Protein AF-A0AAN9JM82-F1 (afdb_monomer_lite)

Secondary structure (DSSP, 8-state):
--TTS-S---SSHHHHHHHHHHHHHHHHHHHHT-HHHHHHH-GGGG-B-TTS-B----SSHHHHHHHHHHHHHHTT-TTT--------GGGGEETTTTEE---TT-S-SS-TT-HHHHHHHHHHH--

Foldseek 3Di:
DLVPQPPDQDPDPVSVVVSVVCVVVVLCVQLQVDCLQCVPQNPVQQDADPVRHTDGPDPDPVVVVVSSVVSCVVSVNVVVDDDDDDPVQVVQADPVVRDGNPCPDPPDPDDPPPVVVVVVVCVVVVD

pLDDT: mean 71.49, std 12.06, range [34.03, 90.25]

Radius of gyration: 21.93 Å; chains: 1; bounding box: 59×40×47 Å

Structure (mmCIF, N/CA/C/O backbone):
data_AF-A0AAN9JM82-F1
#
_entry.id   AF-A0AAN9JM82-F1
#
loop_
_atom_site.group_PDB
_atom_site.id
_atom_site.type_symbol
_atom_site.label_atom_id
_atom_site.label_alt_id
_atom_site.label_comp_id
_atom_site.label_asym_id
_atom_site.label_entity_id
_atom_site.label_seq_id
_atom_site.pdbx_PDB_ins_code
_atom_site.Cartn_x
_atom_site.Cartn_y
_atom_site.Cartn_z
_atom_site.occupancy
_atom_site.B_iso_or_equiv
_atom_site.auth_seq_id
_atom_site.auth_comp_id
_atom_site.auth_asym_id
_atom_site.auth_atom_id
_atom_site.pdbx_PDB_model_num
ATOM 1 N N . MET A 1 1 ? 9.390 -16.601 -16.489 1.00 34.03 1 MET A N 1
ATOM 2 C CA . MET A 1 1 ? 10.564 -15.757 -16.804 1.00 34.03 1 MET A CA 1
ATOM 3 C C . MET A 1 1 ? 10.262 -14.303 -16.462 1.00 34.03 1 MET A C 1
ATOM 5 O O . MET A 1 1 ? 9.308 -13.744 -16.992 1.00 34.03 1 MET A O 1
ATOM 9 N N . LEU A 1 2 ? 11.034 -13.695 -15.558 1.00 38.03 2 LEU A N 1
ATOM 10 C CA . LEU A 1 2 ? 10.986 -12.256 -15.284 1.00 38.03 2 LEU A CA 1
ATOM 11 C C . LEU A 1 2 ? 11.790 -11.533 -16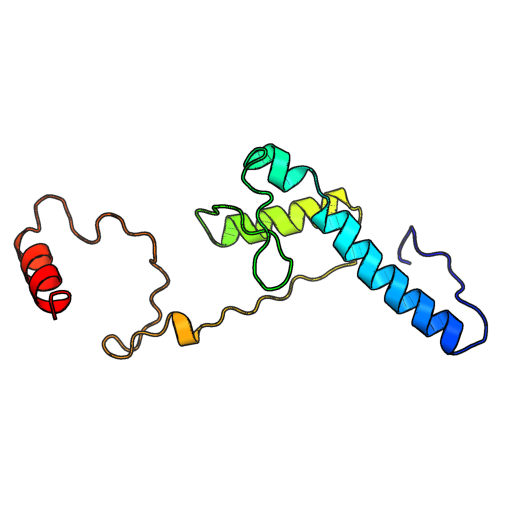.378 1.00 38.03 2 LEU A C 1
ATOM 13 O O . LEU A 1 2 ? 13.010 -11.580 -16.361 1.00 38.03 2 LEU A O 1
ATOM 17 N N . ALA A 1 3 ? 11.111 -10.891 -17.331 1.00 41.72 3 ALA A N 1
ATOM 18 C CA . ALA A 1 3 ? 11.691 -10.361 -18.579 1.00 41.72 3 ALA A CA 1
ATOM 19 C C . ALA A 1 3 ? 12.784 -9.258 -18.490 1.00 41.72 3 ALA A C 1
ATOM 21 O O . ALA A 1 3 ? 13.096 -8.664 -19.508 1.00 41.72 3 ALA A O 1
ATOM 22 N N . GLU A 1 4 ? 13.390 -8.980 -17.333 1.00 43.50 4 GLU A N 1
ATOM 23 C CA . GLU A 1 4 ? 14.543 -8.056 -17.221 1.00 43.50 4 GLU A CA 1
ATOM 24 C C . GLU A 1 4 ? 15.562 -8.483 -16.143 1.00 43.50 4 GLU A C 1
ATOM 26 O O . GLU A 1 4 ? 16.431 -7.701 -15.761 1.00 43.50 4 GLU A O 1
ATOM 31 N N . VAL A 1 5 ? 15.476 -9.715 -15.626 1.00 47.97 5 VAL A N 1
ATOM 32 C CA . VAL A 1 5 ? 16.495 -10.258 -14.716 1.00 47.97 5 VAL A CA 1
ATOM 33 C C . VAL A 1 5 ? 17.377 -11.198 -15.543 1.00 47.97 5 VAL A C 1
ATOM 35 O O . VAL A 1 5 ? 16.843 -12.186 -16.055 1.00 47.97 5 VAL A O 1
ATOM 38 N N . PRO A 1 6 ? 18.681 -10.905 -15.740 1.00 48.28 6 PRO A N 1
ATOM 39 C CA . PRO A 1 6 ? 19.580 -11.794 -16.471 1.00 48.28 6 PRO A CA 1
ATOM 40 C C . PRO A 1 6 ? 19.518 -13.208 -15.875 1.00 48.28 6 PRO A C 1
ATOM 42 O O . PRO A 1 6 ? 19.469 -13.337 -14.651 1.00 48.28 6 PRO A O 1
ATOM 45 N N . PRO A 1 7 ? 19.502 -14.271 -16.698 1.00 51.50 7 PRO A N 1
ATOM 46 C CA . PRO A 1 7 ? 19.131 -15.614 -16.250 1.00 51.50 7 PRO A CA 1
ATOM 47 C C . PRO A 1 7 ? 20.167 -16.323 -15.366 1.00 51.50 7 PRO A C 1
ATOM 49 O O . PRO A 1 7 ? 19.947 -17.475 -15.016 1.00 51.50 7 PRO A O 1
ATOM 52 N N . PHE A 1 8 ? 21.274 -15.687 -14.984 1.00 53.66 8 PHE A N 1
ATOM 53 C CA . PHE A 1 8 ? 22.347 -16.352 -14.249 1.00 53.66 8 PHE A CA 1
ATOM 54 C C . PHE A 1 8 ? 22.978 -15.419 -13.223 1.00 53.66 8 PHE A C 1
ATOM 56 O O . PHE A 1 8 ? 23.515 -14.372 -13.576 1.00 53.66 8 PHE A O 1
ATOM 63 N N . TYR A 1 9 ? 22.960 -15.835 -11.959 1.00 57.81 9 TYR A N 1
ATOM 64 C CA . TYR A 1 9 ? 23.691 -15.174 -10.884 1.00 57.81 9 TYR A CA 1
ATOM 65 C C . TYR A 1 9 ? 24.702 -16.128 -10.260 1.00 57.81 9 TYR A C 1
ATOM 67 O O . TYR A 1 9 ? 24.631 -16.441 -9.082 1.00 57.81 9 TYR A O 1
ATOM 75 N N . GLY A 1 10 ? 25.656 -16.556 -11.091 1.00 56.19 10 GLY A N 1
ATOM 76 C CA . GLY A 1 10 ? 26.859 -17.286 -10.694 1.00 56.19 10 GLY A CA 1
ATOM 77 C C . GLY A 1 10 ? 26.633 -18.626 -9.984 1.00 56.19 10 GLY A C 1
ATOM 78 O O . GLY A 1 10 ? 25.537 -18.969 -9.558 1.00 56.19 10 GLY A O 1
ATOM 79 N N . ASP A 1 11 ? 27.715 -19.382 -9.824 1.00 70.75 11 ASP A N 1
ATOM 80 C CA . ASP A 1 11 ? 27.659 -20.724 -9.224 1.00 70.75 11 ASP A CA 1
ATOM 81 C C . ASP A 1 11 ? 27.777 -20.706 -7.686 1.00 70.75 11 ASP A C 1
ATOM 83 O O . ASP A 1 11 ? 27.821 -21.755 -7.046 1.00 70.75 11 ASP A O 1
ATOM 87 N N . SER A 1 12 ? 27.853 -19.520 -7.066 1.00 77.06 12 SER A N 1
ATOM 88 C CA . SER A 1 12 ? 28.060 -19.360 -5.622 1.00 77.06 12 SER A CA 1
ATOM 89 C C . SER A 1 12 ? 26.836 -18.770 -4.920 1.00 77.06 12 SER A C 1
ATOM 91 O O . SER A 1 12 ? 26.159 -17.877 -5.434 1.00 77.06 12 SER A O 1
ATOM 93 N N . ALA A 1 13 ? 26.585 -19.219 -3.686 1.00 71.12 13 ALA A N 1
ATOM 94 C CA . ALA A 1 13 ? 25.492 -18.718 -2.849 1.00 71.12 13 ALA A CA 1
ATOM 95 C C . ALA A 1 13 ? 25.551 -17.193 -2.629 1.00 71.12 13 ALA A C 1
ATOM 97 O O . ALA A 1 13 ? 24.514 -16.545 -2.513 1.00 71.12 13 ALA A O 1
ATOM 98 N N . VAL A 1 14 ? 26.755 -16.613 -2.623 1.00 74.62 14 VAL A N 1
ATOM 99 C CA . VAL A 1 14 ? 26.974 -15.165 -2.488 1.00 74.62 14 VAL A CA 1
ATOM 100 C C . VAL A 1 14 ? 26.448 -14.413 -3.711 1.00 74.62 14 VAL A C 1
ATOM 102 O O . VAL A 1 14 ? 25.742 -13.421 -3.550 1.00 74.62 14 VAL A O 1
ATOM 105 N N . ASN A 1 15 ? 26.712 -14.917 -4.920 1.00 65.94 15 ASN A N 1
ATOM 106 C CA . ASN A 1 15 ? 26.252 -14.286 -6.157 1.00 65.94 15 ASN A CA 1
ATOM 107 C C . ASN A 1 15 ? 24.723 -14.338 -6.277 1.00 65.94 15 ASN A C 1
ATOM 109 O O . ASN A 1 15 ? 24.106 -13.350 -6.670 1.00 65.94 15 ASN A O 1
ATOM 113 N N . ILE A 1 16 ? 24.109 -15.452 -5.865 1.00 67.94 16 ILE A N 1
ATOM 114 C CA . ILE A 1 16 ? 22.649 -15.612 -5.805 1.00 67.94 16 ILE A CA 1
ATOM 115 C C . ILE A 1 16 ? 22.040 -14.688 -4.742 1.00 67.94 16 ILE A C 1
ATOM 117 O O . ILE A 1 16 ? 21.026 -14.038 -4.989 1.00 67.94 16 ILE A O 1
ATOM 121 N N . PHE A 1 17 ? 22.646 -14.585 -3.560 1.00 69.31 17 PHE A N 1
ATOM 122 C CA . PHE A 1 17 ? 22.161 -13.691 -2.508 1.00 69.31 17 PHE A CA 1
ATOM 123 C C . PHE A 1 17 ? 22.232 -12.222 -2.942 1.00 69.31 17 PHE A C 1
ATOM 125 O O . PHE A 1 17 ? 21.249 -11.487 -2.836 1.00 69.31 17 PHE A O 1
ATOM 132 N N . GLU A 1 18 ? 23.362 -11.803 -3.512 1.00 67.56 18 GLU A N 1
ATOM 133 C CA . GLU A 1 18 ? 23.546 -10.451 -4.032 1.00 67.56 18 GLU A CA 1
ATOM 134 C C . GLU A 1 18 ? 22.549 -10.141 -5.159 1.00 67.56 18 GLU A C 1
ATOM 136 O O . GLU A 1 18 ? 21.985 -9.045 -5.207 1.00 67.56 18 GLU A O 1
ATOM 141 N N . ALA A 1 19 ? 22.263 -11.118 -6.021 1.00 62.38 19 ALA A N 1
ATOM 142 C CA . ALA A 1 19 ? 21.224 -11.033 -7.040 1.00 62.38 19 ALA A CA 1
ATOM 143 C C . ALA A 1 19 ? 19.859 -10.693 -6.473 1.00 62.38 19 ALA A C 1
ATOM 145 O O . ALA A 1 19 ? 19.199 -9.758 -6.926 1.00 62.38 19 ALA A O 1
ATOM 146 N N . VAL A 1 20 ? 19.442 -11.487 -5.489 1.00 65.44 20 VAL A N 1
ATOM 147 C CA . VAL A 1 20 ? 18.125 -11.417 -4.875 1.00 65.44 20 VAL A CA 1
ATOM 148 C C . VAL A 1 20 ? 17.986 -10.084 -4.159 1.00 65.44 20 VAL A C 1
ATOM 150 O O . VAL A 1 20 ? 16.999 -9.380 -4.361 1.00 65.44 20 VAL A O 1
ATOM 153 N N . VAL A 1 21 ? 19.006 -9.674 -3.404 1.00 70.38 21 VAL A N 1
ATOM 154 C CA . VAL A 1 21 ? 19.031 -8.379 -2.717 1.00 70.38 21 VAL A CA 1
ATOM 155 C C . VAL A 1 21 ? 18.982 -7.222 -3.721 1.00 70.38 21 VAL A C 1
ATOM 157 O O . VAL A 1 21 ? 18.146 -6.326 -3.589 1.00 70.38 21 VAL A O 1
ATOM 160 N N . ARG A 1 22 ? 19.810 -7.240 -4.775 1.00 65.38 22 ARG A N 1
ATOM 161 C CA . ARG A 1 22 ? 19.820 -6.185 -5.804 1.00 65.38 22 ARG A CA 1
ATOM 162 C C . ARG A 1 22 ? 18.508 -6.118 -6.574 1.00 65.38 22 ARG A C 1
ATOM 164 O O . ARG A 1 22 ? 18.048 -5.014 -6.855 1.00 65.38 22 ARG A O 1
ATOM 171 N N . ALA A 1 23 ? 17.920 -7.257 -6.924 1.00 60.91 23 ALA A N 1
ATOM 172 C CA . ALA A 1 23 ? 16.638 -7.318 -7.609 1.00 60.91 23 ALA A CA 1
ATOM 173 C C . ALA A 1 23 ? 15.534 -6.735 -6.717 1.00 60.91 23 ALA A C 1
ATOM 175 O O . ALA A 1 23 ? 14.883 -5.771 -7.118 1.00 60.91 23 ALA A O 1
ATOM 176 N N . ASN A 1 24 ? 15.411 -7.222 -5.478 1.00 61.72 24 ASN A N 1
ATOM 177 C CA . ASN A 1 24 ? 14.390 -6.778 -4.526 1.00 61.72 24 ASN A CA 1
ATOM 178 C C . ASN A 1 24 ? 14.485 -5.281 -4.207 1.00 61.72 24 ASN A C 1
ATOM 180 O O . ASN A 1 24 ? 13.470 -4.586 -4.218 1.00 61.72 24 ASN A O 1
ATOM 184 N N . ILE A 1 25 ? 15.695 -4.747 -4.015 1.00 66.69 25 ILE A N 1
ATOM 185 C CA . ILE A 1 25 ? 15.880 -3.315 -3.741 1.00 66.69 25 ILE A CA 1
ATOM 186 C C . ILE A 1 25 ? 15.597 -2.470 -4.992 1.00 66.69 25 ILE A C 1
ATOM 188 O O . ILE A 1 25 ? 14.921 -1.444 -4.891 1.00 66.69 25 ILE A O 1
ATOM 192 N N . ARG A 1 26 ? 16.052 -2.898 -6.184 1.00 64.94 26 ARG A N 1
ATOM 193 C CA . ARG A 1 26 ? 15.818 -2.168 -7.448 1.00 64.94 26 ARG A CA 1
ATOM 194 C C . ARG A 1 26 ? 14.343 -2.118 -7.835 1.00 64.94 26 ARG A C 1
ATOM 196 O O . ARG A 1 26 ? 13.918 -1.114 -8.411 1.00 64.94 26 ARG A O 1
ATOM 203 N N . PHE A 1 27 ? 13.570 -3.168 -7.547 1.00 62.62 27 PHE A N 1
ATOM 204 C CA . PHE A 1 27 ? 12.128 -3.190 -7.805 1.00 62.62 27 PHE A CA 1
ATOM 205 C C . PHE A 1 27 ? 11.422 -2.087 -7.032 1.00 62.62 27 PHE A C 1
ATOM 207 O O . PHE A 1 27 ? 10.761 -1.245 -7.646 1.00 62.62 27 PHE A O 1
ATOM 214 N N . SER A 1 28 ? 11.661 -2.029 -5.721 1.00 62.09 28 SER A N 1
ATOM 215 C CA . SER A 1 28 ? 11.152 -0.969 -4.861 1.00 62.09 28 SER A CA 1
ATOM 216 C C . SER A 1 28 ? 11.570 0.394 -5.403 1.00 62.09 28 SER A C 1
ATOM 218 O O . SER A 1 28 ? 10.706 1.216 -5.679 1.00 62.09 28 SER A O 1
ATOM 220 N N . THR A 1 29 ? 12.851 0.637 -5.705 1.00 64.75 29 THR A N 1
ATOM 221 C CA . THR A 1 29 ? 13.265 1.962 -6.208 1.00 64.75 29 THR A CA 1
ATOM 222 C C . THR A 1 29 ? 12.593 2.344 -7.530 1.00 64.75 29 THR A C 1
ATOM 224 O O . THR A 1 29 ? 12.263 3.509 -7.713 1.00 64.75 29 THR A O 1
ATOM 227 N N . ARG A 1 30 ? 12.361 1.410 -8.464 1.00 64.19 30 ARG A N 1
ATOM 228 C CA . ARG A 1 30 ? 11.698 1.707 -9.754 1.00 64.19 30 ARG A CA 1
ATOM 229 C C . ARG A 1 30 ? 10.202 1.992 -9.594 1.00 64.19 30 ARG A C 1
ATOM 231 O O . ARG A 1 30 ? 9.692 2.878 -10.276 1.00 64.19 30 ARG A O 1
ATOM 238 N N . ILE A 1 31 ? 9.521 1.282 -8.694 1.00 62.31 31 ILE A N 1
ATOM 239 C CA . ILE A 1 31 ? 8.101 1.503 -8.373 1.00 62.31 31 ILE A CA 1
ATOM 240 C C . ILE A 1 31 ? 7.933 2.794 -7.550 1.00 62.31 31 ILE A C 1
ATOM 242 O O . ILE A 1 31 ? 7.072 3.618 -7.856 1.00 62.31 31 ILE A O 1
ATOM 246 N N . PHE A 1 32 ? 8.797 3.023 -6.557 1.00 61.62 32 PHE A N 1
ATOM 247 C CA . PHE A 1 32 ? 8.769 4.196 -5.676 1.00 61.62 32 PHE A CA 1
ATOM 248 C C . PHE A 1 32 ? 9.225 5.478 -6.385 1.00 61.62 32 PHE A C 1
ATOM 250 O O . PHE A 1 32 ? 8.641 6.535 -6.181 1.00 61.62 32 PHE A O 1
ATOM 257 N N . LYS A 1 33 ? 10.171 5.423 -7.330 1.00 63.00 33 LYS A N 1
ATOM 258 C CA . LYS A 1 33 ? 10.544 6.594 -8.152 1.00 63.00 33 LYS A CA 1
ATOM 259 C C . LYS A 1 33 ? 9.455 6.983 -9.167 1.00 63.00 33 LYS A C 1
ATOM 261 O O . LYS A 1 33 ? 9.684 7.863 -9.999 1.00 63.00 33 LYS A O 1
ATOM 266 N N . SER A 1 34 ? 8.289 6.329 -9.139 1.00 57.16 34 SER A N 1
ATOM 267 C CA . SER A 1 34 ? 7.253 6.521 -10.141 1.00 57.16 34 SER A CA 1
ATOM 268 C C . SER A 1 34 ? 6.711 7.950 -10.119 1.00 57.16 34 SER A C 1
ATOM 270 O O . SER A 1 34 ? 6.168 8.468 -9.144 1.00 57.16 34 SER A O 1
ATOM 272 N N . ALA A 1 35 ? 6.799 8.578 -11.287 1.00 60.59 35 ALA A N 1
ATOM 273 C CA . ALA A 1 35 ? 6.173 9.847 -11.615 1.00 60.59 35 ALA A CA 1
ATOM 274 C C . ALA A 1 35 ? 4.644 9.856 -11.397 1.00 60.59 35 ALA A C 1
ATOM 276 O O . ALA A 1 35 ? 4.029 10.902 -11.549 1.00 60.59 35 ALA A O 1
ATOM 277 N N . VAL A 1 36 ? 4.026 8.725 -11.039 1.00 67.94 36 VAL A N 1
ATOM 278 C CA . VAL A 1 36 ? 2.584 8.560 -10.821 1.00 67.94 36 VAL A CA 1
ATOM 279 C C . VAL A 1 36 ? 2.107 9.394 -9.631 1.00 67.94 36 VAL A C 1
ATOM 281 O O . VAL A 1 36 ? 1.166 10.170 -9.786 1.00 67.94 36 VAL A O 1
ATOM 284 N N . ILE A 1 37 ? 2.793 9.314 -8.483 1.00 68.44 37 ILE A N 1
ATOM 285 C CA . ILE A 1 37 ? 2.439 10.100 -7.288 1.00 68.44 37 ILE A CA 1
ATOM 286 C C . ILE A 1 37 ? 2.645 11.593 -7.567 1.00 68.44 37 ILE A C 1
ATOM 288 O O . ILE A 1 37 ? 1.736 12.392 -7.358 1.00 68.44 37 ILE A O 1
ATOM 292 N N . LYS A 1 38 ? 3.793 11.964 -8.152 1.00 68.44 38 LYS A N 1
ATOM 293 C CA . LYS A 1 38 ? 4.092 13.355 -8.542 1.00 68.44 38 LYS A CA 1
ATOM 294 C C . LYS A 1 38 ? 3.103 13.917 -9.568 1.00 68.44 38 LYS A C 1
ATOM 296 O O . LYS A 1 38 ? 2.755 15.089 -9.496 1.00 68.44 38 LYS A O 1
ATOM 301 N N . LYS A 1 39 ? 2.652 13.106 -10.529 1.00 68.62 39 LYS A N 1
ATOM 302 C CA . LYS A 1 39 ? 1.696 13.519 -11.566 1.00 68.62 39 LYS A CA 1
ATOM 303 C C . LYS A 1 39 ? 0.301 13.735 -10.987 1.00 68.62 39 LYS A C 1
ATOM 305 O O . LYS A 1 39 ? -0.378 14.662 -11.412 1.00 68.62 39 LYS A O 1
ATOM 310 N N . LYS A 1 40 ? -0.117 12.899 -10.032 1.00 72.00 40 LYS A N 1
ATOM 311 C CA . LYS A 1 40 ? -1.461 12.966 -9.448 1.00 72.00 40 LYS A CA 1
ATOM 312 C C . LYS A 1 40 ? -1.573 13.981 -8.307 1.00 72.00 40 LYS A C 1
ATOM 314 O O . LYS A 1 40 ? -2.532 14.738 -8.276 1.00 72.00 40 LYS A O 1
ATOM 319 N N . TYR A 1 41 ? -0.577 14.053 -7.426 1.00 72.62 41 TYR A N 1
ATOM 320 C CA . TYR A 1 41 ? -0.625 14.868 -6.203 1.00 72.62 41 TYR A CA 1
ATOM 321 C C . TYR A 1 41 ? 0.405 16.011 -6.171 1.00 72.62 41 TYR A C 1
ATOM 323 O O . TYR A 1 41 ? 0.609 16.647 -5.137 1.00 72.62 41 TYR A O 1
ATOM 331 N N . ARG A 1 42 ? 1.036 16.310 -7.316 1.00 68.56 42 ARG A N 1
ATOM 332 C CA . ARG A 1 42 ? 2.065 17.353 -7.483 1.00 68.56 42 ARG A CA 1
ATOM 333 C C . ARG A 1 42 ? 3.308 17.110 -6.609 1.00 68.56 42 ARG A C 1
ATOM 335 O O . ARG A 1 42 ? 3.501 16.048 -6.022 1.00 68.56 42 ARG A O 1
ATOM 342 N N . GLN A 1 43 ? 4.210 18.090 -6.583 1.00 60.59 43 GLN A N 1
ATOM 343 C CA . GLN A 1 43 ? 5.512 18.003 -5.910 1.00 60.59 43 GLN A CA 1
ATOM 344 C C . GLN A 1 43 ? 5.433 17.810 -4.386 1.00 60.59 43 GLN A C 1
ATOM 346 O O . GLN A 1 43 ? 6.370 17.284 -3.804 1.00 60.59 43 GLN A O 1
ATOM 351 N N . TYR A 1 44 ? 4.319 18.188 -3.751 1.00 57.34 44 TYR A N 1
ATOM 352 C CA . TYR A 1 44 ? 4.151 18.130 -2.293 1.00 57.34 44 TYR A CA 1
ATOM 353 C C . TYR A 1 44 ? 3.847 16.725 -1.754 1.00 57.34 44 TYR A C 1
ATOM 355 O O . TYR A 1 44 ? 3.901 16.496 -0.553 1.00 57.34 44 TYR A O 1
ATOM 363 N N . ALA A 1 45 ? 3.570 15.762 -2.633 1.00 63.53 45 ALA A N 1
ATOM 364 C CA . ALA A 1 45 ? 3.235 14.391 -2.258 1.00 63.53 45 ALA A CA 1
ATOM 365 C C . ALA A 1 45 ? 4.439 13.445 -2.182 1.00 63.53 45 ALA A C 1
ATOM 367 O O . ALA A 1 45 ? 4.273 12.227 -2.140 1.00 63.53 45 ALA A O 1
ATOM 368 N N . THR A 1 46 ? 5.656 13.991 -2.200 1.00 66.94 46 THR A N 1
ATOM 369 C CA . THR A 1 46 ? 6.886 13.207 -2.040 1.00 66.94 46 THR A CA 1
ATOM 370 C C . THR A 1 46 ? 7.371 13.118 -0.600 1.00 66.94 46 THR A C 1
ATOM 372 O O . THR A 1 46 ? 8.509 12.709 -0.385 1.00 66.94 46 THR A O 1
ATOM 375 N N . ASN A 1 47 ? 6.550 13.519 0.370 1.00 72.88 47 ASN A N 1
ATOM 376 C CA . ASN A 1 47 ? 6.883 13.342 1.776 1.00 72.88 47 ASN A CA 1
ATOM 377 C C . ASN A 1 47 ? 7.029 11.855 2.087 1.00 72.88 47 ASN A C 1
ATOM 379 O O . ASN A 1 47 ? 6.299 11.014 1.553 1.00 72.88 47 ASN A O 1
ATOM 383 N N . VAL A 1 48 ? 8.009 11.561 2.929 1.00 77.31 48 VAL A N 1
ATOM 384 C CA . VAL A 1 48 ? 8.402 10.210 3.299 1.00 77.31 48 VAL A CA 1
ATOM 385 C C . VAL A 1 48 ? 8.040 10.009 4.765 1.00 77.31 48 VAL A C 1
ATOM 387 O O . VAL A 1 48 ? 8.358 10.868 5.584 1.00 77.31 48 VAL A O 1
ATOM 390 N N . GLY A 1 49 ? 7.334 8.922 5.073 1.00 74.12 49 GLY A N 1
ATOM 391 C CA . GLY A 1 49 ? 7.023 8.536 6.450 1.00 74.12 49 GLY A CA 1
ATOM 392 C C . GLY A 1 49 ? 8.207 7.859 7.144 1.00 74.12 49 GLY A C 1
ATOM 393 O O . GLY A 1 49 ? 9.251 7.633 6.533 1.00 74.12 49 GLY A O 1
ATOM 394 N N . ASP A 1 50 ? 8.018 7.471 8.403 1.00 74.69 50 ASP A N 1
ATOM 395 C CA . ASP A 1 50 ? 9.084 6.916 9.253 1.00 74.69 50 ASP A CA 1
ATOM 396 C C . ASP A 1 50 ? 9.733 5.643 8.677 1.00 74.69 50 ASP A C 1
ATOM 398 O O . ASP A 1 50 ? 10.921 5.395 8.877 1.00 74.69 50 ASP A O 1
ATOM 402 N N . GLU A 1 51 ? 8.982 4.865 7.891 1.00 78.50 51 GLU A N 1
ATOM 403 C CA . GLU A 1 51 ? 9.451 3.627 7.251 1.00 78.50 51 GLU A CA 1
ATOM 404 C C . GLU A 1 51 ? 10.013 3.828 5.831 1.00 78.50 51 GLU A C 1
ATOM 406 O O . GLU A 1 51 ? 10.319 2.864 5.127 1.00 78.50 51 GLU A O 1
ATOM 411 N N . GLY A 1 52 ? 10.147 5.070 5.359 1.00 74.38 52 GLY A N 1
ATOM 412 C CA . GLY A 1 52 ? 10.727 5.346 4.041 1.00 74.38 52 GLY A CA 1
ATOM 413 C C . GLY A 1 52 ? 9.742 5.280 2.862 1.00 74.38 52 GLY A C 1
ATOM 414 O O . GLY A 1 52 ? 10.145 5.490 1.716 1.00 74.38 52 GLY A O 1
ATOM 415 N N . GLY A 1 53 ? 8.456 5.010 3.116 1.00 75.94 53 GLY A N 1
ATOM 416 C CA . GLY A 1 53 ? 7.385 5.028 2.112 1.00 75.94 53 GLY A CA 1
ATOM 417 C C . GLY A 1 53 ? 6.834 6.433 1.832 1.00 75.94 53 GLY A C 1
ATOM 418 O O . GLY A 1 53 ? 6.924 7.321 2.676 1.00 75.94 53 GLY A O 1
ATOM 419 N N . PHE A 1 54 ? 6.234 6.644 0.654 1.00 78.56 54 PHE A N 1
ATOM 420 C CA . PHE A 1 54 ? 5.537 7.902 0.350 1.00 78.56 54 PHE A CA 1
ATOM 421 C C . PHE A 1 54 ? 4.229 8.022 1.131 1.00 78.56 54 PHE A C 1
ATOM 423 O O . PHE A 1 54 ? 3.449 7.073 1.163 1.00 78.56 54 PHE A O 1
ATOM 430 N N . ALA A 1 55 ? 3.957 9.218 1.651 1.00 79.75 55 ALA A N 1
ATOM 431 C CA . ALA A 1 55 ? 2.722 9.557 2.356 1.00 79.75 55 ALA A CA 1
ATOM 432 C C . ALA A 1 55 ? 1.933 10.659 1.612 1.00 79.75 55 ALA A C 1
ATOM 434 O O . ALA A 1 55 ? 1.890 11.807 2.061 1.00 79.75 55 ALA A O 1
ATOM 435 N N . PRO A 1 56 ? 1.350 10.366 0.431 1.00 77.88 56 PRO A N 1
ATOM 436 C CA . PRO A 1 56 ? 0.459 11.305 -0.245 1.00 77.88 56 PRO A CA 1
ATOM 437 C C . PRO A 1 56 ? -0.836 11.501 0.559 1.00 77.88 56 PRO A C 1
ATOM 439 O O . PRO A 1 56 ? -1.258 10.614 1.295 1.00 77.88 56 PRO A O 1
ATOM 442 N N . ASN A 1 57 ? -1.503 12.645 0.392 1.00 78.12 57 ASN A N 1
ATOM 443 C CA . ASN A 1 57 ? -2.800 12.901 1.027 1.00 78.12 57 ASN A CA 1
ATOM 444 C C . ASN A 1 57 ? -3.929 12.166 0.279 1.00 78.12 57 ASN A C 1
ATOM 446 O O . ASN A 1 57 ? -4.631 12.755 -0.548 1.00 78.12 57 ASN A O 1
ATOM 450 N N . ILE A 1 58 ? -4.045 10.862 0.523 1.00 78.12 58 ILE A N 1
ATOM 451 C CA . ILE A 1 58 ? -5.051 9.987 -0.088 1.00 78.12 58 ILE A CA 1
ATOM 452 C C . ILE A 1 58 ? -6.401 10.204 0.605 1.00 78.12 58 ILE A C 1
ATOM 454 O O . ILE A 1 58 ? -6.472 10.297 1.833 1.00 78.12 58 ILE A O 1
ATOM 458 N N . GLN A 1 59 ? -7.481 10.309 -0.170 1.00 76.69 59 GLN A N 1
ATOM 459 C CA . GLN A 1 59 ? -8.823 10.484 0.402 1.00 76.69 59 GLN A CA 1
ATOM 460 C C . GLN A 1 59 ? -9.526 9.161 0.688 1.00 76.69 59 GLN A C 1
ATOM 462 O O . GLN A 1 59 ? -10.350 9.098 1.591 1.00 76.69 59 GLN A O 1
ATOM 467 N N . ASP A 1 60 ? -9.143 8.109 -0.028 1.00 80.50 60 ASP A N 1
ATOM 468 C CA . ASP A 1 60 ? -9.775 6.800 0.040 1.00 80.50 60 ASP A CA 1
ATOM 469 C C . ASP A 1 60 ? -8.729 5.673 -0.029 1.00 80.50 60 ASP A C 1
ATOM 471 O O . ASP A 1 60 ? -7.739 5.749 -0.759 1.00 80.50 60 ASP A O 1
ATOM 475 N N . ASN A 1 61 ? -8.951 4.584 0.704 1.00 83.75 61 ASN A N 1
ATOM 476 C CA . ASN A 1 61 ? -8.002 3.469 0.782 1.00 83.75 61 ASN A CA 1
ATOM 477 C C . ASN A 1 61 ? -7.811 2.776 -0.577 1.00 83.75 61 ASN A C 1
ATOM 479 O O . ASN A 1 61 ? -6.701 2.357 -0.929 1.00 83.75 61 ASN A O 1
ATOM 483 N N . LYS A 1 62 ? -8.878 2.678 -1.384 1.00 86.06 62 LYS A N 1
ATOM 484 C CA . LYS A 1 62 ? -8.810 2.061 -2.717 1.00 86.06 62 LYS A CA 1
ATOM 485 C C . LYS A 1 62 ? -7.943 2.888 -3.659 1.00 86.06 62 LYS A C 1
ATOM 487 O O . LYS A 1 62 ? -7.219 2.323 -4.476 1.00 86.06 62 LYS A O 1
ATOM 492 N N . GLU A 1 63 ? -7.957 4.209 -3.516 1.00 83.69 63 GLU A N 1
ATOM 493 C CA . GLU A 1 63 ? -7.093 5.106 -4.278 1.00 83.69 63 GLU A CA 1
ATOM 494 C C . GLU A 1 63 ? -5.600 4.778 -4.078 1.00 83.69 63 GLU A C 1
ATOM 496 O O . GLU A 1 63 ? -4.849 4.727 -5.058 1.00 83.69 63 GLU A O 1
ATOM 501 N N . GLY A 1 64 ? -5.181 4.469 -2.845 1.00 83.38 64 GLY A N 1
ATOM 502 C CA . GLY A 1 64 ? -3.817 4.022 -2.538 1.00 83.38 64 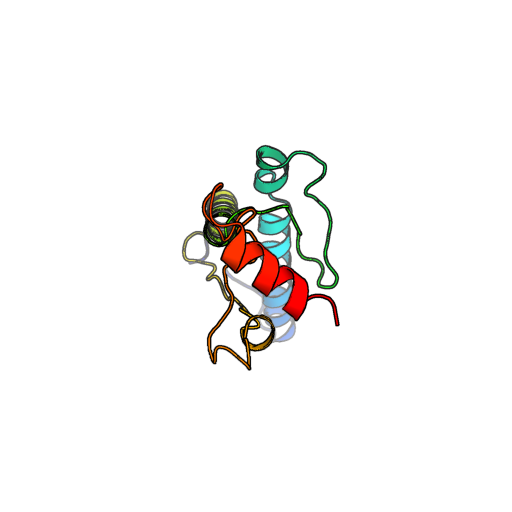GLY A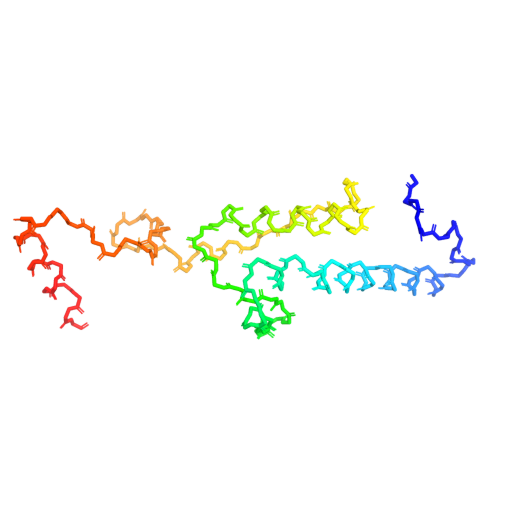 CA 1
ATOM 503 C C . GLY A 1 64 ? -3.438 2.718 -3.247 1.00 83.38 64 GLY A C 1
ATOM 504 O O . GLY A 1 64 ? -2.372 2.612 -3.859 1.00 83.38 64 GLY A O 1
ATOM 505 N N . LEU A 1 65 ? -4.346 1.741 -3.250 1.00 86.88 65 LEU A N 1
ATOM 506 C CA . LEU A 1 65 ? -4.168 0.471 -3.962 1.00 86.88 65 LEU A CA 1
ATOM 507 C C . LEU A 1 65 ? -4.072 0.655 -5.483 1.00 86.88 65 LEU A C 1
ATOM 509 O O . LEU A 1 65 ? -3.223 0.034 -6.126 1.00 86.88 65 LEU A O 1
ATOM 513 N N . GLU A 1 66 ? -4.899 1.517 -6.074 1.00 87.19 66 GLU A N 1
ATOM 514 C CA . GLU A 1 66 ? -4.863 1.787 -7.517 1.00 87.19 66 GLU A CA 1
ATOM 515 C C . GLU A 1 66 ? -3.584 2.524 -7.943 1.00 87.19 66 GLU A C 1
ATOM 517 O O . GLU A 1 66 ? -3.036 2.252 -9.018 1.00 87.19 66 GLU A O 1
ATOM 522 N N . LEU A 1 67 ? -3.037 3.393 -7.085 1.00 83.69 67 LEU A N 1
ATOM 523 C CA . LEU A 1 67 ? -1.718 3.996 -7.301 1.00 83.69 67 LEU A CA 1
ATOM 524 C C . LEU A 1 67 ? -0.614 2.943 -7.348 1.00 83.69 67 LEU A C 1
ATOM 526 O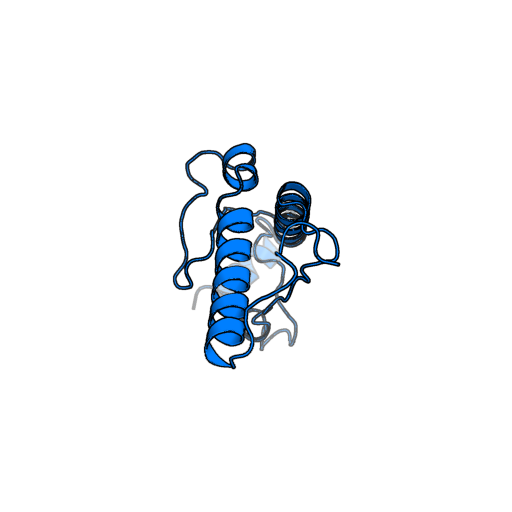 O . LEU A 1 67 ? 0.204 2.963 -8.271 1.00 83.69 67 LEU A O 1
ATOM 530 N N . LEU A 1 68 ? -0.608 2.008 -6.394 1.00 84.06 68 LEU A N 1
ATOM 531 C CA . LEU A 1 68 ? 0.366 0.918 -6.355 1.00 84.06 68 LEU A CA 1
ATOM 532 C C . LEU A 1 68 ? 0.243 0.020 -7.589 1.00 84.06 68 LEU A C 1
ATOM 534 O O . LEU A 1 68 ? 1.252 -0.256 -8.241 1.00 84.06 68 LEU A O 1
ATOM 538 N N . LYS A 1 69 ? -0.978 -0.372 -7.978 1.00 86.31 69 LYS A N 1
ATOM 539 C CA . LYS A 1 69 ? -1.218 -1.148 -9.209 1.00 86.31 69 LYS A CA 1
ATOM 540 C C . LYS A 1 69 ? -0.697 -0.424 -10.448 1.00 86.31 69 LYS A C 1
ATOM 542 O O . LYS A 1 69 ? -0.003 -1.030 -11.264 1.00 86.31 69 LYS A O 1
ATOM 547 N N . THR A 1 70 ? -0.980 0.872 -10.567 1.00 84.56 70 THR A N 1
ATOM 548 C CA . THR A 1 70 ? -0.514 1.704 -11.685 1.00 84.56 70 THR A CA 1
ATOM 549 C C . THR A 1 70 ? 1.011 1.803 -11.709 1.00 84.56 70 THR A C 1
ATOM 551 O O . THR A 1 70 ? 1.626 1.673 -12.767 1.00 84.56 70 THR A O 1
ATOM 554 N N . ALA A 1 71 ? 1.651 1.992 -10.554 1.00 80.56 71 ALA A N 1
ATOM 555 C CA . ALA A 1 71 ? 3.106 2.058 -10.449 1.00 80.56 71 ALA A CA 1
ATOM 556 C C . ALA A 1 71 ? 3.776 0.717 -10.806 1.00 80.56 71 ALA A C 1
ATOM 558 O O . ALA A 1 71 ? 4.750 0.704 -11.559 1.00 80.56 71 ALA A O 1
ATOM 559 N N . ILE A 1 72 ? 3.221 -0.408 -10.340 1.00 82.12 72 ILE A N 1
ATOM 560 C CA . ILE A 1 72 ? 3.671 -1.767 -10.689 1.00 82.12 72 ILE A CA 1
ATOM 561 C C . ILE A 1 72 ? 3.550 -2.006 -12.200 1.00 82.12 72 ILE A C 1
ATOM 563 O O . ILE A 1 72 ? 4.486 -2.522 -12.819 1.00 82.12 72 ILE A O 1
ATOM 567 N N . ALA A 1 73 ? 2.425 -1.609 -12.801 1.00 83.56 73 ALA A N 1
ATOM 568 C CA . ALA A 1 73 ? 2.192 -1.744 -14.235 1.00 83.56 73 ALA A CA 1
ATOM 569 C C . ALA A 1 73 ? 3.171 -0.892 -15.057 1.00 83.56 73 ALA A C 1
ATOM 571 O O . ALA A 1 73 ? 3.822 -1.413 -15.962 1.00 83.56 73 ALA A O 1
ATOM 572 N N . ASN A 1 74 ? 3.360 0.380 -14.691 1.00 80.31 74 ASN A N 1
ATOM 573 C CA . ASN A 1 74 ? 4.308 1.286 -15.351 1.00 80.31 74 ASN A CA 1
ATOM 574 C C . ASN A 1 74 ? 5.759 0.801 -15.246 1.00 80.31 74 ASN A C 1
ATOM 576 O O . ASN A 1 74 ? 6.566 1.040 -16.142 1.00 80.31 74 ASN A O 1
ATOM 580 N N . ALA A 1 75 ? 6.096 0.096 -14.168 1.00 74.19 75 ALA A N 1
ATOM 581 C CA . ALA A 1 75 ? 7.405 -0.511 -13.984 1.00 74.19 75 ALA A CA 1
ATOM 582 C C . ALA A 1 75 ? 7.551 -1.882 -14.687 1.00 74.19 75 ALA A C 1
ATOM 584 O O . ALA A 1 75 ? 8.599 -2.510 -14.567 1.00 74.19 75 ALA A O 1
ATOM 585 N N . SER A 1 76 ? 6.543 -2.336 -15.449 1.00 77.38 76 SER A N 1
ATOM 586 C CA . SER A 1 76 ? 6.521 -3.626 -16.165 1.00 77.38 76 SER A CA 1
ATOM 587 C C . SER A 1 76 ? 6.646 -4.859 -15.251 1.00 77.38 76 SER A C 1
ATOM 589 O O . SER A 1 76 ? 7.167 -5.919 -15.638 1.00 77.38 76 SER A O 1
ATOM 591 N N . TYR A 1 77 ? 6.119 -4.730 -14.028 1.00 76.25 77 TYR A N 1
ATOM 592 C CA . TYR A 1 77 ? 6.101 -5.775 -12.999 1.00 76.25 77 TYR A CA 1
ATOM 593 C C . TYR A 1 77 ? 4.734 -6.415 -12.768 1.00 76.25 77 TYR A C 1
ATOM 595 O O . TYR A 1 77 ? 4.541 -7.142 -11.792 1.00 76.25 77 TYR A O 1
ATOM 603 N N . THR A 1 78 ? 3.790 -6.210 -13.683 1.00 74.50 78 THR A N 1
ATOM 604 C CA . THR A 1 78 ? 2.478 -6.859 -13.643 1.00 74.50 78 THR A CA 1
ATOM 605 C C . THR A 1 78 ? 2.634 -8.377 -13.478 1.00 74.50 78 THR A C 1
ATOM 607 O O . THR A 1 78 ? 3.359 -9.013 -14.243 1.00 74.50 78 THR A O 1
ATOM 610 N N . ARG A 1 79 ? 1.972 -8.956 -12.461 1.00 78.50 79 ARG A N 1
ATOM 611 C CA . ARG A 1 79 ? 2.042 -10.384 -12.059 1.00 78.50 79 ARG A CA 1
ATOM 612 C C . ARG A 1 79 ? 3.393 -10.871 -11.510 1.00 78.50 79 ARG A C 1
ATOM 614 O O . ARG A 1 79 ? 3.531 -12.057 -11.233 1.00 78.50 79 ARG A O 1
ATOM 621 N N . LYS A 1 80 ? 4.380 -9.986 -11.361 1.00 76.25 80 LYS A N 1
ATOM 622 C CA . LYS A 1 80 ? 5.705 -10.287 -10.788 1.00 76.25 80 LYS A CA 1
ATOM 623 C C . LYS A 1 80 ? 5.832 -9.812 -9.338 1.00 76.25 80 LYS A C 1
ATOM 625 O O . LYS A 1 80 ? 6.707 -10.277 -8.622 1.00 76.25 80 LYS A O 1
ATOM 630 N N . VAL A 1 81 ? 4.959 -8.890 -8.937 1.00 75.00 81 VAL A N 1
ATOM 631 C CA . VAL A 1 81 ? 4.865 -8.305 -7.599 1.00 75.00 81 VAL A CA 1
ATOM 632 C C . VAL A 1 81 ? 3.433 -8.478 -7.103 1.00 75.00 81 VAL A C 1
ATOM 634 O O . VAL A 1 81 ? 2.483 -8.312 -7.872 1.00 75.00 81 VAL A O 1
ATOM 637 N N . VAL A 1 82 ? 3.296 -8.814 -5.824 1.00 81.81 82 VAL A N 1
ATOM 638 C CA . VAL A 1 82 ? 2.021 -8.880 -5.102 1.00 81.81 82 VAL A CA 1
ATOM 639 C C . VAL A 1 82 ? 1.995 -7.794 -4.031 1.00 81.81 82 VAL A C 1
ATOM 641 O O . VAL A 1 82 ? 3.045 -7.379 -3.547 1.00 81.81 82 VAL A O 1
ATOM 644 N N . ILE A 1 83 ? 0.803 -7.305 -3.694 1.00 82.94 83 ILE A N 1
ATOM 645 C CA . ILE A 1 83 ? 0.620 -6.259 -2.683 1.00 82.94 83 ILE A CA 1
ATOM 646 C C . ILE A 1 83 ? 0.336 -6.935 -1.340 1.00 82.94 83 ILE A C 1
ATOM 648 O O . ILE A 1 83 ? -0.57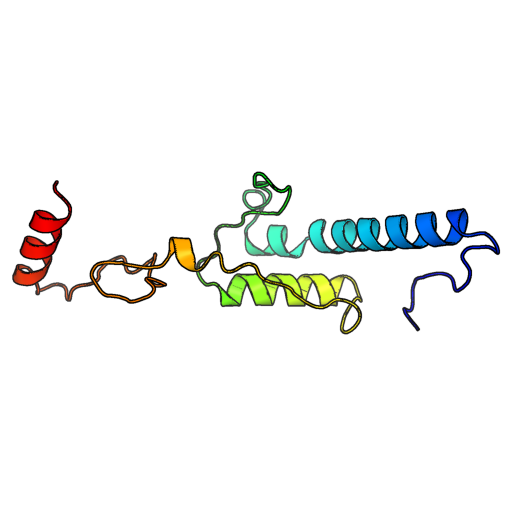7 -7.754 -1.250 1.00 82.94 83 ILE A O 1
ATOM 652 N N . GLY A 1 84 ? 1.117 -6.584 -0.319 1.00 86.50 84 GLY A N 1
ATOM 653 C CA . GLY A 1 84 ? 0.822 -6.869 1.085 1.00 86.50 84 GLY A CA 1
ATOM 654 C C . GLY A 1 84 ? 0.355 -5.596 1.789 1.00 86.50 84 GLY A C 1
ATOM 655 O O . GLY A 1 84 ? 0.760 -4.501 1.399 1.00 86.50 84 GLY A O 1
ATOM 656 N N . MET A 1 85 ? -0.503 -5.737 2.797 1.00 87.06 85 MET A N 1
ATOM 657 C CA . MET A 1 85 ? -1.046 -4.619 3.568 1.00 87.06 85 MET A CA 1
ATOM 658 C C . MET A 1 85 ? -1.041 -4.976 5.052 1.00 87.06 85 MET A C 1
ATOM 660 O O . MET A 1 85 ? -1.590 -6.010 5.430 1.00 87.06 85 MET A O 1
ATOM 664 N N . ASP A 1 86 ? -0.447 -4.112 5.871 1.00 90.25 86 ASP A N 1
ATOM 665 C CA . ASP A 1 86 ? -0.676 -4.096 7.312 1.00 90.25 86 ASP A CA 1
ATOM 666 C C . ASP A 1 86 ? -1.781 -3.076 7.592 1.00 90.25 86 ASP A C 1
ATOM 668 O O . ASP A 1 86 ? -1.594 -1.874 7.423 1.00 90.25 86 ASP A O 1
ATOM 672 N N . VAL A 1 87 ? -2.969 -3.567 7.939 1.00 86.62 87 VAL A N 1
ATOM 673 C CA . VAL A 1 87 ? -4.128 -2.709 8.223 1.00 86.62 87 VAL A CA 1
ATOM 674 C C . VAL A 1 87 ? -3.976 -2.020 9.578 1.00 86.62 87 VAL A C 1
ATOM 676 O O . VAL A 1 87 ? -4.672 -1.046 9.833 1.00 86.62 87 VAL A O 1
ATOM 679 N N . ALA A 1 88 ? -3.115 -2.526 10.470 1.00 86.88 88 ALA A N 1
ATOM 680 C CA . ALA A 1 88 ? -3.013 -2.062 11.850 1.00 86.88 88 ALA A CA 1
ATOM 681 C C . ALA A 1 88 ? -4.393 -1.938 12.535 1.00 86.88 88 ALA A C 1
ATOM 683 O O . ALA A 1 88 ? -4.641 -0.995 13.283 1.00 86.88 88 ALA A O 1
ATOM 684 N N . ALA A 1 89 ? -5.298 -2.899 12.289 1.00 85.25 89 ALA A N 1
ATOM 685 C CA . ALA A 1 89 ? -6.729 -2.818 12.621 1.00 85.25 89 ALA A CA 1
ATOM 686 C C . ALA A 1 89 ? -7.024 -2.455 14.089 1.00 85.25 89 ALA A C 1
ATOM 688 O O . ALA A 1 89 ? -8.026 -1.810 14.378 1.00 85.25 89 ALA A O 1
ATOM 689 N N . LEU A 1 90 ? -6.132 -2.813 15.020 1.00 85.56 90 LEU A N 1
ATOM 690 C CA . LEU A 1 90 ? -6.243 -2.442 16.433 1.00 85.56 90 LEU A CA 1
ATOM 691 C C . LEU A 1 90 ? -6.285 -0.919 16.655 1.00 85.56 90 LEU A C 1
ATOM 693 O O . LEU A 1 90 ? -6.916 -0.465 17.601 1.00 85.56 90 LEU A O 1
ATOM 697 N N . LYS A 1 91 ? -5.642 -0.127 15.789 1.00 84.38 91 LYS A N 1
ATOM 698 C CA . LYS A 1 91 ? -5.670 1.344 15.842 1.00 84.38 91 LYS A CA 1
ATOM 699 C C . LYS A 1 91 ? -7.033 1.937 15.494 1.00 84.38 91 LYS A C 1
ATOM 701 O O . LYS A 1 91 ? -7.291 3.074 15.860 1.00 84.38 91 LYS A O 1
ATOM 706 N N . PHE A 1 92 ? -7.872 1.159 14.822 1.00 83.75 92 PHE A N 1
ATOM 707 C CA . PHE A 1 92 ? -9.208 1.547 14.385 1.00 83.75 92 PHE A CA 1
ATOM 708 C C . PHE A 1 92 ? -10.301 0.915 15.250 1.00 83.75 92 PHE A C 1
ATOM 710 O O . PHE A 1 92 ? -11.477 1.117 14.989 1.00 83.75 92 PHE A O 1
ATOM 717 N N . TYR A 1 93 ? -9.954 0.099 16.249 1.00 84.81 93 TYR A N 1
ATOM 718 C CA . TYR A 1 93 ? -10.950 -0.596 17.056 1.00 84.81 93 TYR A CA 1
ATOM 719 C C . TYR A 1 93 ? -11.507 0.314 18.155 1.00 84.81 93 TYR A C 1
ATOM 721 O O . TYR A 1 93 ? -10.768 0.747 19.041 1.00 84.81 93 TYR A O 1
ATOM 729 N N . ASP A 1 94 ? -12.817 0.544 18.130 1.00 85.19 94 ASP A N 1
ATOM 730 C CA . ASP A 1 94 ? -13.540 1.202 19.208 1.00 85.19 94 ASP A CA 1
ATOM 731 C C . ASP A 1 94 ? -14.010 0.172 20.244 1.00 85.19 94 ASP A C 1
ATOM 733 O O . ASP A 1 94 ? -14.845 -0.700 19.986 1.00 85.19 94 ASP A O 1
ATOM 737 N N . ASN A 1 95 ? -13.492 0.306 21.465 1.00 81.25 95 ASN A N 1
ATOM 738 C CA . ASN A 1 95 ? -13.876 -0.536 22.592 1.00 81.25 95 ASN A CA 1
ATOM 739 C C . ASN A 1 95 ? -15.322 -0.294 23.054 1.00 81.25 95 ASN A C 1
ATOM 741 O O . ASN A 1 95 ? -15.923 -1.214 23.614 1.00 81.25 95 ASN A O 1
ATOM 745 N N . LYS A 1 96 ? -15.872 0.913 22.853 1.00 81.44 96 LYS A N 1
ATOM 746 C CA . LYS A 1 96 ? -17.235 1.267 23.273 1.00 81.44 96 LYS A CA 1
ATOM 747 C C . LYS A 1 96 ? -18.267 0.646 22.331 1.00 81.44 96 LYS A C 1
ATOM 749 O O . LYS A 1 96 ? -19.129 -0.103 22.788 1.00 81.44 96 LYS A O 1
ATOM 754 N N . GLY A 1 97 ? -18.136 0.895 21.030 1.00 79.00 97 GLY A N 1
ATOM 755 C CA . GLY A 1 97 ? -18.996 0.340 19.984 1.00 79.00 97 GLY A CA 1
ATOM 756 C C . GLY A 1 97 ? -18.728 -1.131 19.659 1.00 79.00 97 GLY A C 1
ATOM 757 O O . GLY A 1 97 ? -19.578 -1.785 19.060 1.00 79.00 97 GLY A O 1
ATOM 758 N N . LYS A 1 98 ? -17.578 -1.682 20.085 1.00 87.44 98 LYS A N 1
ATOM 759 C CA . LYS A 1 98 ? -17.075 -3.015 19.688 1.00 87.44 98 LYS A CA 1
ATOM 760 C C . LYS A 1 98 ? -16.997 -3.179 18.165 1.00 87.44 98 LYS A C 1
ATOM 762 O O . LYS A 1 98 ? -17.242 -4.259 17.625 1.00 87.44 98 LYS A O 1
ATOM 767 N N . THR A 1 99 ? -16.661 -2.096 17.479 1.00 87.75 99 THR A N 1
ATOM 768 C CA . THR A 1 99 ? -16.630 -1.976 16.018 1.00 87.75 99 THR A CA 1
ATOM 769 C C . THR A 1 99 ? -15.308 -1.364 15.570 1.00 87.75 99 THR A C 1
ATOM 771 O O . THR A 1 99 ? -14.573 -0.801 16.376 1.00 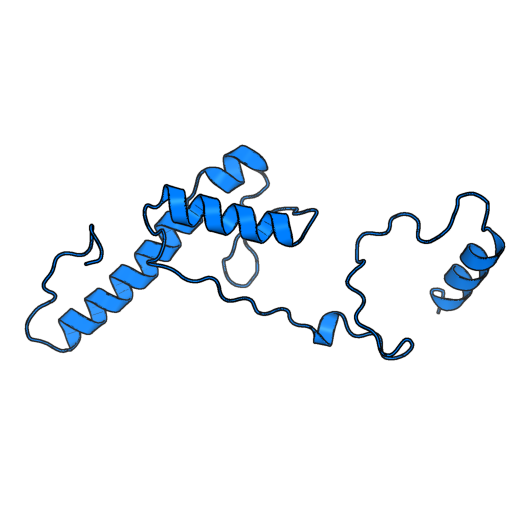87.75 99 THR A O 1
ATOM 774 N N . TYR A 1 100 ? -14.984 -1.482 14.282 1.00 85.25 100 TYR A N 1
ATOM 775 C CA . TYR A 1 100 ? -13.848 -0.772 13.696 1.00 85.25 100 TYR A CA 1
ATOM 776 C C . TYR A 1 100 ? -14.329 0.546 13.093 1.00 85.25 100 TYR A C 1
ATOM 778 O O . TYR A 1 100 ? -15.176 0.532 12.200 1.00 85.25 100 TYR A O 1
ATOM 786 N N . ASP A 1 101 ? -13.780 1.659 13.567 1.00 83.00 101 ASP A N 1
ATOM 787 C CA . ASP A 1 101 ? -13.962 2.974 12.972 1.00 83.00 101 ASP A CA 1
ATOM 788 C C . ASP A 1 101 ? -13.046 3.114 11.752 1.00 83.00 101 ASP A C 1
ATOM 790 O O . ASP A 1 101 ? -11.839 3.341 11.853 1.00 83.00 101 ASP A O 1
ATOM 794 N N . LEU A 1 102 ? -13.635 2.921 10.576 1.00 79.69 102 LEU A N 1
ATOM 795 C CA . LEU A 1 102 ? -12.974 3.119 9.288 1.00 79.69 102 LEU A CA 1
ATOM 796 C C . LEU A 1 102 ? -13.347 4.478 8.663 1.00 79.69 102 LEU A C 1
ATOM 798 O O . LEU A 1 102 ? -12.875 4.789 7.568 1.00 79.69 102 LEU A O 1
ATOM 802 N N . ASN A 1 103 ? -14.161 5.283 9.357 1.00 68.50 103 ASN A N 1
ATOM 803 C CA . ASN A 1 103 ? -14.784 6.518 8.882 1.00 68.50 103 ASN A CA 1
ATOM 804 C C . ASN A 1 103 ? -14.022 7.760 9.362 1.00 68.50 103 ASN A C 1
ATOM 806 O O . ASN A 1 103 ? -14.611 8.782 9.695 1.00 68.50 103 ASN A O 1
ATOM 810 N N . PHE A 1 104 ? -12.689 7.728 9.299 1.00 56.62 104 PHE A N 1
ATOM 811 C CA . PHE A 1 104 ? -11.809 8.838 9.705 1.00 56.62 104 PHE A CA 1
ATOM 812 C C . PHE A 1 104 ? -12.049 10.184 8.965 1.00 56.62 104 PHE A C 1
ATOM 814 O O . PHE A 1 104 ? -11.279 11.124 9.160 1.00 56.62 104 PHE A O 1
ATOM 821 N N . LYS A 1 105 ? -13.054 10.278 8.076 1.00 51.75 105 LYS A N 1
ATOM 822 C CA . LYS A 1 105 ? -13.388 11.438 7.232 1.00 51.75 105 LYS A CA 1
ATOM 823 C C . LYS A 1 105 ? -14.897 11.700 7.063 1.00 51.75 105 LYS A C 1
ATOM 825 O O . LYS A 1 105 ? -15.291 12.241 6.033 1.00 51.75 105 LYS A O 1
ATOM 830 N N . GLU A 1 106 ? -15.756 11.326 8.011 1.00 50.59 106 GLU A N 1
ATOM 831 C CA . GLU A 1 106 ? -17.088 11.954 8.074 1.00 50.59 106 GLU A CA 1
ATOM 832 C C . GLU A 1 106 ? -16.921 13.363 8.663 1.00 50.59 106 GLU A C 1
ATOM 834 O O . GLU A 1 106 ? -16.772 13.529 9.870 1.00 50.59 106 GLU A O 1
ATOM 839 N N . GLU A 1 107 ? -16.864 14.380 7.794 1.00 54.19 107 GLU A N 1
ATOM 840 C CA . GLU A 1 107 ? -16.834 15.795 8.210 1.00 54.19 107 GLU A CA 1
ATOM 841 C C . GLU A 1 107 ? -18.146 16.232 8.883 1.00 54.19 107 GLU A C 1
ATOM 843 O O . GLU A 1 107 ? -18.149 17.235 9.590 1.00 54.19 107 GLU A O 1
ATOM 848 N N . ASP A 1 108 ? -19.229 15.467 8.706 1.00 57.06 108 ASP A N 1
ATOM 849 C CA . ASP A 1 108 ? -20.525 15.717 9.335 1.00 57.06 108 ASP A CA 1
ATOM 850 C C . ASP A 1 108 ? -21.246 14.374 9.581 1.00 57.06 108 ASP A C 1
ATOM 852 O O . ASP A 1 108 ? -21.894 13.839 8.679 1.00 57.06 108 ASP A O 1
ATOM 856 N N . PRO A 1 109 ? -21.098 13.755 10.769 1.00 59.62 109 PRO A N 1
ATOM 857 C CA . PRO A 1 109 ? -21.779 12.498 11.098 1.00 59.62 109 PRO A CA 1
ATOM 858 C C . PRO A 1 109 ? -23.285 12.685 11.358 1.00 59.62 109 PRO A C 1
ATOM 860 O O . PRO A 1 109 ? -23.986 11.718 11.663 1.00 59.62 109 PRO A O 1
ATOM 863 N N . PHE A 1 110 ? -23.785 13.918 11.256 1.00 65.69 110 PHE A N 1
ATOM 864 C CA . PHE A 1 110 ? -25.166 14.291 11.517 1.00 65.69 110 PHE A CA 1
ATOM 865 C C . PHE A 1 110 ? -25.757 15.044 10.328 1.00 65.69 110 PHE A C 1
ATOM 867 O O . PHE A 1 110 ? -25.055 15.719 9.579 1.00 65.69 110 PHE A O 1
ATOM 874 N N . ASP A 1 111 ? -27.072 14.923 10.159 1.00 65.69 111 ASP A N 1
ATOM 875 C CA . ASP A 1 111 ? -27.813 15.769 9.226 1.00 65.69 111 ASP A CA 1
ATOM 876 C C . ASP A 1 111 ? -27.784 17.225 9.731 1.00 65.69 111 ASP A C 1
ATOM 878 O O . ASP A 1 111 ? -27.717 17.448 10.943 1.00 65.69 111 ASP A O 1
ATOM 882 N N . GLN A 1 112 ? -27.864 18.223 8.842 1.00 66.56 112 GLN A N 1
ATOM 883 C CA . GLN A 1 112 ? -27.665 19.644 9.212 1.00 66.56 112 GLN A CA 1
ATOM 884 C C . GLN A 1 112 ? -28.609 20.146 10.324 1.00 66.56 112 GLN A C 1
ATOM 886 O O . GLN A 1 112 ? -28.283 21.109 11.019 1.00 66.56 112 GLN A O 1
ATOM 891 N N . ASP A 1 113 ? -29.752 19.481 10.513 1.00 77.75 113 ASP A N 1
ATOM 892 C CA . ASP A 1 113 ? -30.766 19.821 11.515 1.00 77.75 113 ASP A CA 1
ATOM 893 C C . ASP A 1 113 ? -30.724 18.933 12.780 1.00 77.75 113 ASP A C 1
ATOM 895 O O . ASP A 1 113 ? -31.502 19.148 13.714 1.00 77.75 113 ASP A O 1
ATOM 899 N N . ASP A 1 114 ? -29.812 17.957 12.876 1.00 76.12 114 ASP A N 1
ATOM 900 C CA . ASP A 1 114 ? -29.686 17.057 14.035 1.00 76.12 114 ASP A CA 1
ATOM 901 C C . ASP A 1 114 ? -28.766 17.640 15.129 1.00 76.12 114 ASP A C 1
ATOM 903 O O . ASP A 1 114 ? -27.758 17.072 15.565 1.00 76.12 114 ASP A O 1
ATOM 907 N N . TRP A 1 115 ? -29.152 18.825 15.608 1.00 77.25 115 TRP A N 1
ATOM 908 C CA . TRP A 1 115 ? -28.493 19.539 16.711 1.00 77.25 115 TRP A CA 1
ATOM 909 C C . TRP A 1 115 ? -28.481 18.724 18.019 1.00 77.25 115 TRP A C 1
ATOM 911 O O . TRP A 1 115 ? -27.611 18.903 18.881 1.00 77.25 115 TRP A O 1
ATOM 921 N N . GLU A 1 116 ? -29.459 17.834 18.183 1.00 79.69 116 GLU A N 1
ATOM 922 C CA . GLU A 1 116 ? -29.694 17.100 19.421 1.00 79.69 116 GLU A CA 1
ATOM 923 C C . GLU A 1 116 ? -28.652 15.993 19.621 1.00 79.69 116 GLU A C 1
ATOM 925 O O . GLU A 1 116 ? -28.143 15.820 20.733 1.00 79.69 116 GLU A O 1
ATOM 930 N N . ASN A 1 117 ? -28.275 15.280 18.554 1.00 76.50 117 ASN A N 1
ATOM 931 C CA . ASN A 1 117 ? -27.194 14.298 18.611 1.00 76.50 117 ASN A CA 1
ATOM 932 C C . ASN A 1 117 ? -25.806 14.945 18.518 1.00 76.50 117 ASN A C 1
ATOM 934 O O . ASN A 1 117 ? -24.901 14.497 19.226 1.00 76.50 117 ASN A O 1
ATOM 938 N N . TYR A 1 118 ? -25.655 16.060 17.791 1.00 73.69 118 TYR A N 1
ATOM 939 C CA . TYR A 1 118 ? -24.416 16.849 17.808 1.00 73.69 118 TYR A CA 1
ATOM 940 C C . TYR A 1 118 ? -24.063 17.332 19.224 1.00 73.69 118 TYR A C 1
ATOM 942 O O . TYR A 1 118 ? -22.934 17.172 19.688 1.00 73.69 118 TYR A O 1
ATOM 950 N N . SER A 1 119 ? -25.051 17.841 19.967 1.00 78.75 119 SER A N 1
ATOM 951 C CA . SER A 1 119 ? -24.865 18.278 21.358 1.00 78.75 119 SER A CA 1
ATOM 952 C C . SER A 1 119 ? -24.437 17.144 22.293 1.00 78.75 119 SER A C 1
ATOM 954 O O . SER A 1 119 ? -23.605 17.355 23.177 1.00 78.75 119 SER A O 1
ATOM 956 N N . LYS A 1 120 ? -24.983 15.935 22.101 1.00 80.56 120 LYS A N 1
ATOM 957 C CA . LYS A 1 120 ? -24.597 14.744 22.876 1.00 80.56 120 LYS A CA 1
ATOM 958 C C . LYS A 1 120 ? -23.176 14.300 22.547 1.00 80.56 120 LYS A C 1
ATOM 960 O O . LYS A 1 120 ? -22.428 14.001 23.473 1.00 80.56 120 LYS A O 1
ATOM 965 N N . LEU A 1 121 ? -22.798 14.315 21.266 1.00 74.62 121 LEU A N 1
ATOM 966 C CA . LEU A 1 121 ? -21.439 13.988 20.845 1.00 74.62 121 LEU A CA 1
ATOM 967 C C . LEU A 1 121 ? -20.444 14.948 21.502 1.00 74.62 121 LEU A C 1
ATOM 969 O O . LEU A 1 121 ? -19.553 14.487 22.204 1.00 74.62 121 LEU A O 1
ATOM 973 N N . ILE A 1 122 ? -20.639 16.267 21.376 1.00 73.88 122 ILE A N 1
ATOM 974 C CA . ILE A 1 122 ? -19.756 17.284 21.982 1.00 73.88 122 ILE A CA 1
ATOM 975 C C . ILE A 1 122 ? -19.598 17.085 23.498 1.00 73.88 122 ILE A C 1
ATOM 977 O O . ILE A 1 122 ? -18.495 17.233 24.027 1.00 73.88 122 ILE A O 1
ATOM 981 N N . ALA A 1 123 ? -20.670 16.706 24.198 1.00 77.50 123 ALA A N 1
ATOM 982 C CA . ALA A 1 123 ? -20.614 16.409 25.627 1.00 77.50 123 ALA A CA 1
ATOM 983 C C . ALA A 1 123 ? -19.797 15.142 25.966 1.00 77.50 123 ALA A C 1
ATOM 985 O O . ALA A 1 123 ? -19.204 15.085 27.042 1.00 77.50 123 ALA A O 1
ATOM 986 N N . GLU A 1 124 ? -19.735 14.146 25.075 1.00 68.38 124 GLU A N 1
ATOM 987 C CA . GLU A 1 124 ? -18.940 12.920 25.259 1.00 68.38 124 GLU A CA 1
ATOM 988 C C . GLU A 1 124 ? -17.452 13.078 24.907 1.00 68.38 124 GLU A C 1
ATOM 990 O O . GLU A 1 124 ? -16.618 12.432 25.542 1.00 68.38 124 GLU A O 1
ATOM 995 N N . ILE A 1 125 ? -17.103 13.907 23.914 1.00 67.56 125 ILE A N 1
ATOM 996 C CA . ILE A 1 125 ? -15.701 14.170 23.511 1.00 67.56 125 ILE A CA 1
ATOM 997 C C . ILE A 1 125 ? -15.020 15.252 24.362 1.00 67.56 125 ILE A C 1
ATOM 999 O O . ILE A 1 125 ? -13.798 15.356 24.346 1.00 67.56 125 ILE A O 1
ATOM 1003 N N . GLY A 1 126 ? -15.785 16.062 25.098 1.00 48.84 126 GLY A N 1
ATOM 1004 C CA . GLY A 1 126 ? -15.283 17.161 25.931 1.00 48.84 126 GLY A CA 1
ATOM 1005 C C . GLY A 1 126 ? -14.692 16.771 27.296 1.00 48.84 126 GLY A C 1
ATOM 1006 O O . GLY A 1 126 ? -14.653 17.633 28.176 1.00 48.84 126 GLY A O 1
ATOM 1007 N N . GLN A 1 127 ? -14.264 15.517 27.497 1.00 42.03 127 GLN A N 1
ATOM 1008 C CA . GLN A 1 127 ? -13.545 15.049 28.698 1.00 42.03 127 GLN A CA 1
ATOM 1009 C C . GLN A 1 127 ? -12.075 14.745 28.416 1.00 42.03 127 GLN A C 1
ATOM 1011 O O . GLN A 1 127 ? -11.795 14.043 27.420 1.00 42.03 127 GLN A O 1
#

Organism: Clitoria ternatea (NCBI:txid43366)

Sequence (127 aa):
MLAEVPPFYGDSAVNIFEAVVRANIRFSTRIFKSAVIKKKYRQYATNVGDEGGFAPNIQDNKEGLELLKTAIANASYTRKVVIGMDVAALKFYDNKGKTYDLNFKEEDPFDQDDWENYSKLIAEIGQ

InterPro domains:
  IPR000941 Enolase [PTHR11902] (35-106)
  IPR020810 Enolase, C-terminal TIM barrel domain [PF00113] (22-107)
  IPR020810 Enolase, C-terminal TIM barrel domain [SM01192] (3-127)
  IPR036849 Enolase-like, C-terminal domain superfamily [G3DSA:3.20.20.120] (14-107)
  IPR036849 Enolase-like, C-terminal domain superfamily [SSF51604] (35-126)